Protein AF-A0A7S2W5Q0-F1 (afdb_monomer)

Structure (mmCIF, N/CA/C/O backbone):
data_AF-A0A7S2W5Q0-F1
#
_entry.id   AF-A0A7S2W5Q0-F1
#
loop_
_atom_site.group_PDB
_atom_site.id
_atom_site.type_symbol
_atom_site.label_atom_id
_atom_site.label_alt_id
_atom_site.label_comp_id
_atom_site.label_asym_id
_atom_site.label_entity_id
_atom_site.label_seq_id
_atom_site.pdbx_PDB_ins_code
_atom_site.Cartn_x
_atom_site.Cartn_y
_atom_site.Cartn_z
_atom_site.occupancy
_atom_site.B_iso_or_equiv
_atom_site.auth_seq_id
_atom_site.auth_comp_id
_atom_site.auth_asym_id
_atom_site.auth_atom_id
_atom_site.pdbx_PDB_model_num
ATOM 1 N N . VAL A 1 1 ? -13.020 15.111 -6.247 1.00 48.19 1 VAL A N 1
ATOM 2 C CA . VAL A 1 1 ? -14.031 14.734 -7.269 1.00 48.19 1 VAL A CA 1
ATOM 3 C C . VAL A 1 1 ? -13.730 15.381 -8.620 1.00 48.19 1 VAL A C 1
ATOM 5 O O . VAL A 1 1 ? -13.614 14.643 -9.586 1.00 48.19 1 VAL A O 1
ATOM 8 N N . ALA A 1 2 ? -13.448 16.690 -8.675 1.00 51.28 2 ALA A N 1
ATOM 9 C CA . ALA A 1 2 ? -13.157 17.426 -9.918 1.00 51.28 2 ALA A CA 1
ATOM 10 C C . ALA A 1 2 ? -12.039 16.840 -10.814 1.00 51.28 2 ALA A C 1
ATOM 12 O O . ALA A 1 2 ? -12.172 16.839 -12.031 1.00 51.28 2 ALA A O 1
ATOM 13 N N . LEU A 1 3 ? -10.966 16.283 -10.235 1.00 54.12 3 LEU A N 1
ATOM 14 C CA . LEU A 1 3 ? -9.876 15.654 -11.003 1.00 54.12 3 LEU A CA 1
ATOM 15 C C . LEU A 1 3 ? -10.285 14.352 -11.710 1.00 54.12 3 LEU A C 1
ATOM 17 O O . LEU A 1 3 ? -9.746 14.048 -12.766 1.00 54.12 3 LEU A O 1
ATOM 21 N N . LYS A 1 4 ? -11.230 13.586 -11.145 1.00 56.75 4 LYS A N 1
ATOM 22 C CA . LYS A 1 4 ? -11.663 12.288 -11.698 1.00 56.75 4 LYS A CA 1
ATOM 23 C C . LYS A 1 4 ? -12.741 12.435 -12.775 1.00 56.75 4 LYS A C 1
ATOM 25 O O . LYS A 1 4 ? -12.873 11.553 -13.610 1.00 56.75 4 LYS A O 1
ATOM 30 N N . SER A 1 5 ? -13.498 13.532 -12.745 1.00 65.06 5 SER A N 1
ATOM 31 C CA . SER A 1 5 ? -14.551 13.858 -13.716 1.00 65.06 5 SER A CA 1
ATOM 32 C C . SER A 1 5 ? -14.105 14.865 -14.783 1.00 65.06 5 SER A C 1
ATOM 34 O O . SER A 1 5 ? -14.901 15.248 -15.633 1.00 65.06 5 SER A O 1
ATOM 36 N N . GLY A 1 6 ? -12.864 15.351 -14.707 1.00 75.88 6 GLY A N 1
ATOM 37 C CA . GLY A 1 6 ? -12.316 16.316 -15.653 1.00 75.88 6 GLY A CA 1
ATOM 38 C C . GLY A 1 6 ? -11.784 15.657 -16.933 1.00 75.88 6 GLY A C 1
ATOM 39 O O . GLY A 1 6 ? -11.399 14.485 -16.914 1.00 75.88 6 GLY A O 1
ATOM 40 N N . PRO A 1 7 ? -11.670 16.416 -18.039 1.00 79.50 7 PRO A N 1
ATOM 41 C CA . PRO A 1 7 ? -11.158 15.905 -19.314 1.00 79.50 7 PRO A CA 1
ATOM 42 C C . PRO A 1 7 ? -9.740 15.329 -19.194 1.00 79.50 7 PRO A C 1
ATOM 44 O O . PRO A 1 7 ? -9.400 14.375 -19.891 1.00 79.50 7 PRO A O 1
ATOM 47 N N . CYS A 1 8 ? -8.934 15.834 -18.254 1.00 83.50 8 CYS A N 1
ATOM 48 C CA . CYS A 1 8 ? -7.594 15.320 -17.979 1.00 83.50 8 CYS A CA 1
ATOM 49 C C . CYS A 1 8 ? -7.578 13.830 -17.610 1.00 83.50 8 CYS A C 1
ATOM 51 O O . CYS A 1 8 ? -6.672 13.127 -18.044 1.00 83.50 8 CYS A O 1
ATOM 53 N N . ALA A 1 9 ? -8.569 13.327 -16.863 1.00 80.94 9 ALA A N 1
ATOM 54 C CA . ALA A 1 9 ? -8.624 11.908 -16.505 1.00 80.94 9 ALA A CA 1
ATOM 55 C C . ALA A 1 9 ? -8.842 11.024 -17.741 1.00 80.94 9 ALA A C 1
ATOM 57 O O . ALA A 1 9 ? -8.194 9.990 -17.894 1.00 80.94 9 ALA A O 1
ATOM 58 N N . HIS A 1 10 ? -9.704 11.463 -18.662 1.00 84.00 10 HIS A N 1
ATOM 59 C CA . HIS A 1 10 ? -9.958 10.758 -19.918 1.00 84.00 10 HIS A CA 1
ATOM 60 C C . HIS A 1 10 ? -8.742 10.787 -20.846 1.00 84.00 10 HIS A C 1
ATOM 62 O O . HIS A 1 10 ? -8.385 9.758 -21.418 1.00 84.00 10 HIS A O 1
ATOM 68 N N . ILE A 1 11 ? -8.071 11.937 -20.949 1.00 87.62 11 ILE A N 1
ATOM 69 C CA . ILE A 1 11 ? -6.839 12.081 -21.736 1.00 87.62 11 ILE A CA 1
ATOM 70 C C . ILE A 1 11 ? -5.730 11.204 -21.151 1.00 87.62 11 ILE A C 1
ATOM 72 O O . ILE A 1 11 ? -5.083 10.461 -21.885 1.00 87.62 11 ILE A O 1
ATOM 76 N N . GLN A 1 12 ? -5.535 11.232 -19.832 1.00 86.62 12 GLN A N 1
ATOM 77 C CA . GLN A 1 12 ? -4.558 10.380 -19.161 1.00 86.62 12 GLN A CA 1
ATOM 78 C C . GLN A 1 12 ? -4.846 8.900 -19.425 1.00 86.62 12 GLN A C 1
ATOM 80 O O . GLN A 1 12 ? -3.933 8.163 -19.788 1.00 86.62 12 GLN A O 1
ATOM 85 N N . MET A 1 13 ? -6.101 8.467 -19.286 1.00 86.06 13 MET A N 1
ATOM 86 C CA . MET A 1 13 ? -6.492 7.082 -19.543 1.00 86.06 13 MET A CA 1
ATOM 87 C C . MET A 1 13 ? -6.268 6.691 -21.012 1.00 86.06 13 MET A C 1
ATOM 89 O O . MET A 1 13 ? -5.776 5.599 -21.287 1.00 86.06 13 MET A O 1
ATOM 93 N N . PHE A 1 14 ? -6.557 7.585 -21.964 1.00 90.44 14 PHE A N 1
ATOM 94 C CA . PHE A 1 14 ? -6.244 7.370 -23.378 1.00 90.44 14 PHE A CA 1
ATOM 95 C C . PHE A 1 14 ? -4.736 7.183 -23.596 1.00 90.44 14 PHE A C 1
ATOM 97 O O . PHE A 1 14 ? -4.315 6.205 -24.213 1.00 90.44 14 PHE A O 1
ATOM 104 N N . LEU A 1 15 ? -3.905 8.067 -23.038 1.00 89.75 15 LEU A N 1
ATOM 105 C CA . LEU A 1 15 ? -2.450 7.951 -23.135 1.00 89.75 15 LEU A CA 1
ATOM 106 C C . LEU A 1 15 ? -1.945 6.647 -22.502 1.00 89.75 15 LEU A C 1
ATOM 108 O O . LEU A 1 15 ? -1.139 5.953 -23.117 1.00 89.75 15 LEU A O 1
ATOM 112 N N . GLN A 1 16 ? -2.450 6.279 -21.324 1.00 87.56 16 GLN A N 1
ATOM 113 C CA . GLN A 1 16 ? -2.078 5.051 -20.613 1.00 87.56 16 GLN A CA 1
ATOM 114 C C . GLN A 1 16 ? -2.484 3.771 -21.356 1.00 87.56 16 GLN A C 1
ATOM 116 O O . GLN 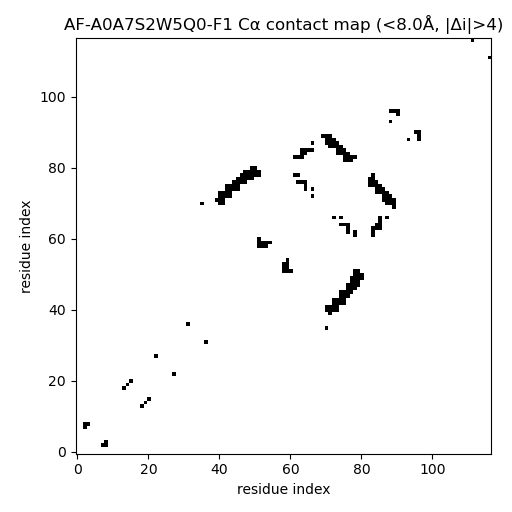A 1 16 ? -1.763 2.779 -21.298 1.00 87.56 16 GLN A O 1
ATOM 121 N N . ASN A 1 17 ? -3.602 3.785 -22.079 1.00 90.56 17 ASN A N 1
ATOM 122 C CA . ASN A 1 17 ? -4.088 2.596 -22.777 1.00 90.56 17 ASN A CA 1
ATOM 123 C C . ASN A 1 17 ? -3.530 2.465 -24.201 1.00 90.56 17 ASN A C 1
ATOM 125 O O . ASN A 1 17 ? -3.327 1.350 -24.677 1.00 90.56 17 ASN A O 1
ATOM 129 N N . TYR A 1 18 ? -3.278 3.580 -24.895 1.00 92.25 18 TYR A N 1
ATOM 130 C CA . TYR A 1 18 ? -2.924 3.557 -26.320 1.00 92.25 18 TYR A CA 1
ATOM 131 C C . TYR A 1 18 ? -1.481 3.961 -26.607 1.00 92.25 18 TYR A C 1
ATOM 133 O O . TYR A 1 18 ? -0.834 3.343 -27.453 1.00 92.25 18 TYR A O 1
ATOM 141 N N . VAL A 1 19 ? -0.953 4.972 -25.924 1.00 88.94 19 VAL A N 1
ATOM 142 C CA . VAL A 1 19 ? 0.409 5.459 -26.191 1.00 88.94 19 VAL A CA 1
ATOM 143 C C . VAL A 1 19 ? 1.412 4.673 -25.363 1.00 88.94 19 VAL A C 1
ATOM 145 O O . VAL A 1 19 ? 2.394 4.151 -25.884 1.00 88.94 19 VAL A O 1
ATOM 148 N N . ALA A 1 20 ? 1.120 4.526 -24.078 1.00 86.62 20 ALA A N 1
ATOM 149 C CA . ALA A 1 20 ? 2.013 3.939 -23.104 1.00 86.62 20 ALA A CA 1
ATOM 150 C C . ALA A 1 20 ? 2.509 2.515 -23.444 1.00 86.62 20 ALA A C 1
ATOM 152 O O . ALA A 1 20 ? 3.722 2.296 -23.381 1.00 86.62 20 ALA A O 1
ATOM 153 N N . PRO A 1 21 ? 1.657 1.567 -23.886 1.00 88.25 21 PRO A N 1
ATOM 154 C CA . PRO A 1 21 ? 2.107 0.213 -24.223 1.00 88.25 21 PRO A CA 1
ATOM 155 C C . PRO A 1 21 ? 3.001 0.148 -25.467 1.00 88.25 21 PRO A C 1
ATOM 157 O O . PRO A 1 21 ? 3.681 -0.849 -25.683 1.00 88.25 21 PRO A O 1
ATOM 160 N N . ARG A 1 22 ? 2.982 1.193 -26.305 1.00 91.94 22 ARG A N 1
ATOM 161 C CA . ARG A 1 22 ? 3.781 1.288 -27.535 1.00 91.94 22 ARG A CA 1
ATOM 162 C C . ARG A 1 22 ? 5.120 1.990 -27.312 1.00 91.94 22 ARG A C 1
ATOM 164 O O . ARG A 1 22 ? 5.952 2.006 -28.216 1.00 91.94 22 ARG A O 1
ATOM 171 N N . LEU A 1 23 ? 5.333 2.584 -26.137 1.00 89.88 23 LEU A N 1
ATOM 172 C CA . LEU A 1 23 ? 6.607 3.206 -25.802 1.00 89.88 23 LEU A CA 1
ATOM 173 C C . LEU A 1 23 ? 7.668 2.135 -25.501 1.00 89.88 23 LEU A C 1
ATOM 175 O O . LEU A 1 23 ? 7.365 1.136 -24.846 1.00 89.88 23 LEU A O 1
ATOM 179 N N . PRO A 1 24 ? 8.927 2.355 -25.916 1.00 92.31 24 PRO A N 1
ATOM 180 C CA . PRO A 1 24 ? 10.033 1.480 -25.551 1.00 92.31 24 PRO A CA 1
ATOM 181 C C . PRO A 1 24 ? 10.183 1.307 -24.033 1.00 92.31 24 PRO A C 1
ATOM 183 O O . PRO A 1 24 ? 10.027 2.256 -23.263 1.00 92.31 24 PRO A O 1
ATOM 186 N N . VAL A 1 25 ? 10.588 0.110 -23.602 1.00 88.31 25 VAL A N 1
ATOM 187 C CA . VAL A 1 25 ? 10.744 -0.255 -22.179 1.00 88.31 25 VAL A CA 1
ATOM 188 C C . VAL A 1 25 ? 11.699 0.680 -21.422 1.00 88.31 25 VAL A C 1
ATOM 190 O O . VAL A 1 25 ? 11.466 0.966 -20.248 1.00 88.31 25 VAL A O 1
ATOM 193 N N . PHE A 1 26 ? 12.732 1.221 -22.078 1.00 90.50 26 PHE A N 1
ATOM 194 C CA . PHE A 1 26 ? 13.682 2.127 -21.422 1.00 90.50 26 PHE A CA 1
ATOM 195 C C . PHE A 1 26 ? 13.028 3.429 -20.933 1.00 90.50 26 PHE A C 1
ATOM 197 O O . PHE A 1 26 ? 13.465 3.980 -19.923 1.00 90.50 26 PHE A O 1
ATOM 204 N N . PHE A 1 27 ? 11.976 3.916 -21.608 1.00 88.44 27 PHE A N 1
ATOM 205 C CA . PHE A 1 27 ? 11.229 5.088 -21.143 1.00 88.44 27 PHE A CA 1
ATOM 206 C C . PHE A 1 27 ? 10.535 4.779 -19.818 1.00 88.44 27 PHE A C 1
ATOM 208 O O . PHE A 1 27 ? 10.669 5.548 -18.871 1.00 88.44 27 PHE A O 1
ATOM 215 N N . TRP A 1 28 ? 9.880 3.618 -19.718 1.00 83.31 28 TRP A N 1
ATOM 216 C CA . TRP A 1 28 ? 9.242 3.160 -18.483 1.00 83.31 28 TRP A CA 1
ATOM 217 C C . TRP A 1 28 ? 10.237 2.987 -17.347 1.00 83.31 28 TRP A C 1
ATOM 219 O O . TRP A 1 28 ? 10.022 3.508 -16.257 1.00 83.31 28 TRP A O 1
ATOM 229 N N . GLN A 1 29 ? 11.348 2.302 -17.610 1.00 85.69 29 GLN A N 1
ATOM 230 C CA . GLN A 1 29 ? 12.393 2.084 -16.614 1.00 85.69 29 GLN A CA 1
ATOM 231 C C . GLN A 1 29 ? 12.979 3.406 -16.116 1.00 85.69 29 GLN A C 1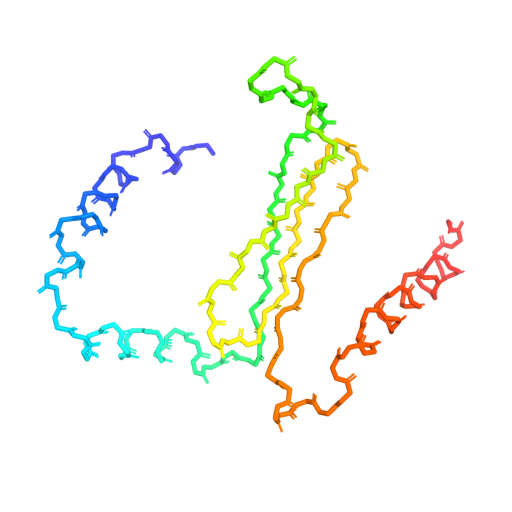
ATOM 233 O O . GLN A 1 29 ? 13.148 3.579 -14.910 1.00 85.69 29 GLN A O 1
ATOM 238 N N . LYS A 1 30 ? 13.242 4.355 -17.024 1.00 88.88 30 LYS A N 1
ATOM 239 C CA . LYS A 1 30 ? 13.726 5.688 -16.664 1.00 88.88 30 LYS A CA 1
ATOM 240 C C . LYS A 1 30 ? 12.701 6.443 -15.825 1.00 88.88 30 LYS A C 1
ATOM 242 O O . LYS A 1 30 ? 13.053 6.912 -14.755 1.00 88.88 30 LYS A O 1
ATOM 247 N N . SER A 1 31 ? 11.439 6.507 -16.248 1.00 84.56 31 SER A N 1
ATOM 248 C CA . SER A 1 31 ? 10.395 7.211 -15.496 1.00 84.56 31 SER A CA 1
ATOM 249 C C . SER A 1 31 ? 10.160 6.608 -14.111 1.00 84.56 31 SER A C 1
ATOM 251 O O . SER A 1 31 ? 10.090 7.346 -13.133 1.00 84.56 31 SER A O 1
ATOM 253 N N . VAL A 1 32 ? 10.086 5.278 -13.997 1.00 82.25 32 VAL A N 1
ATOM 254 C CA . VAL A 1 32 ? 9.955 4.590 -12.702 1.00 82.25 32 VAL A CA 1
ATOM 255 C C . VAL A 1 32 ? 11.169 4.889 -11.823 1.00 82.25 32 VAL A C 1
ATOM 257 O O . VAL A 1 32 ? 11.004 5.248 -10.659 1.00 82.25 32 VAL A O 1
ATOM 260 N N . ARG A 1 33 ? 12.387 4.816 -12.370 1.00 83.75 33 ARG A N 1
ATOM 261 C CA . ARG A 1 33 ? 13.602 5.167 -11.629 1.00 83.75 33 ARG A CA 1
ATOM 262 C C . ARG A 1 33 ? 13.588 6.627 -11.187 1.00 83.75 33 ARG A C 1
ATOM 264 O O . ARG A 1 33 ? 13.838 6.889 -10.023 1.00 83.75 33 ARG A O 1
ATOM 271 N N . ASP A 1 34 ? 13.271 7.569 -12.063 1.00 87.00 34 ASP A N 1
ATOM 272 C CA . ASP A 1 34 ? 13.296 8.998 -11.741 1.00 87.00 34 ASP A CA 1
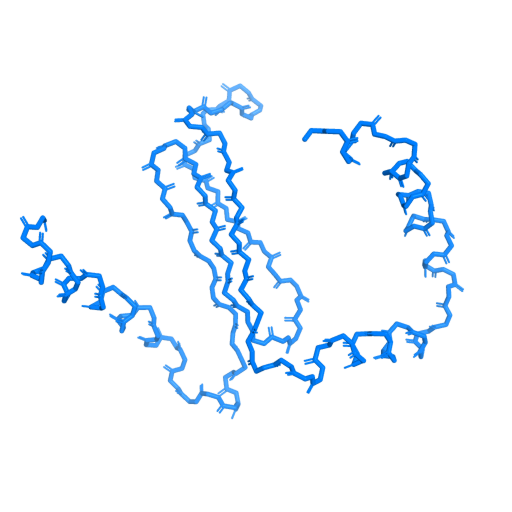ATOM 273 C C . ASP A 1 34 ? 12.274 9.351 -10.648 1.00 87.00 34 ASP A C 1
ATOM 275 O O . ASP A 1 34 ? 12.573 10.141 -9.752 1.00 87.00 34 ASP A O 1
ATOM 279 N N . VAL A 1 35 ? 11.094 8.720 -10.675 1.00 82.31 35 VAL A N 1
ATOM 280 C CA . VAL A 1 35 ? 10.049 8.912 -9.658 1.00 82.31 35 VAL A CA 1
ATOM 281 C C . VAL A 1 35 ? 10.435 8.261 -8.329 1.00 82.31 35 VAL A C 1
ATOM 283 O O . VAL A 1 35 ? 10.310 8.886 -7.276 1.00 82.31 35 VAL A O 1
ATOM 286 N N . PHE A 1 36 ? 10.911 7.016 -8.343 1.00 84.00 36 PHE A N 1
ATOM 287 C CA . PHE A 1 36 ? 11.050 6.225 -7.118 1.00 84.00 36 PHE A CA 1
ATOM 288 C C . PHE A 1 36 ? 12.470 6.144 -6.553 1.00 84.00 36 PHE A C 1
ATOM 290 O O . PHE A 1 36 ? 12.613 5.846 -5.375 1.00 84.00 36 PHE A O 1
ATOM 297 N N . ALA A 1 37 ? 13.523 6.475 -7.307 1.00 84.06 37 ALA A N 1
ATOM 298 C CA . ALA A 1 37 ? 14.910 6.355 -6.832 1.00 84.06 37 ALA A CA 1
ATOM 299 C C . ALA A 1 37 ? 15.237 7.257 -5.633 1.00 84.06 37 ALA A C 1
ATOM 301 O O . ALA A 1 37 ? 16.229 7.029 -4.949 1.00 84.06 37 ALA A O 1
ATOM 302 N N . ARG A 1 38 ? 14.424 8.289 -5.383 1.00 86.62 38 ARG A N 1
ATOM 303 C CA . ARG A 1 38 ? 14.572 9.195 -4.234 1.00 86.62 38 ARG A CA 1
ATOM 304 C C . ARG A 1 38 ? 13.708 8.799 -3.033 1.00 86.62 38 ARG A C 1
ATOM 306 O O . ARG A 1 38 ? 13.717 9.509 -2.033 1.00 86.62 38 ARG A O 1
ATOM 313 N N . HIS A 1 39 ? 12.962 7.700 -3.128 1.00 84.69 39 HIS A N 1
ATOM 314 C CA . HIS A 1 39 ? 12.025 7.254 -2.104 1.00 84.69 39 HIS A CA 1
ATOM 315 C C . HIS A 1 39 ? 12.461 5.901 -1.543 1.00 84.69 39 HIS A C 1
ATOM 317 O O . HIS A 1 39 ? 12.580 4.924 -2.276 1.00 84.69 39 HIS A O 1
ATOM 323 N N . SER A 1 40 ? 12.643 5.828 -0.225 1.00 84.00 40 SER A N 1
ATOM 324 C CA . SER A 1 40 ? 12.941 4.563 0.463 1.00 84.00 40 SER A CA 1
ATOM 325 C C . SER A 1 40 ? 11.699 3.684 0.641 1.00 84.00 40 SER A C 1
ATOM 327 O O . SER A 1 40 ? 11.811 2.473 0.818 1.00 84.00 40 SER A O 1
ATOM 329 N N . 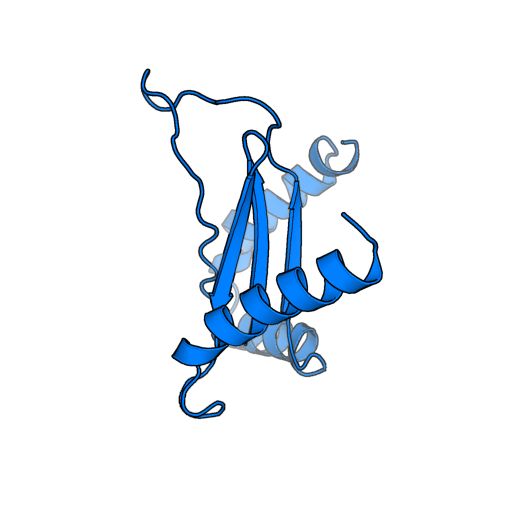LEU A 1 41 ? 10.512 4.297 0.631 1.00 84.69 41 LEU A N 1
ATOM 330 C CA . LEU A 1 41 ? 9.230 3.632 0.831 1.00 84.69 41 LEU A CA 1
ATOM 331 C C . LEU A 1 41 ? 8.120 4.428 0.146 1.00 84.69 41 LEU A C 1
ATOM 333 O O . LEU A 1 41 ? 8.057 5.653 0.268 1.00 84.69 41 LEU A O 1
ATOM 337 N N . VAL A 1 42 ? 7.213 3.723 -0.524 1.00 86.75 42 VAL A N 1
ATOM 338 C CA . VAL A 1 42 ? 5.989 4.312 -1.075 1.00 86.75 42 VAL A CA 1
ATOM 339 C C . VAL A 1 42 ? 4.828 4.001 -0.141 1.00 86.75 42 VAL A C 1
ATOM 341 O O . VAL A 1 42 ? 4.491 2.837 0.060 1.00 86.75 42 VAL A O 1
ATOM 344 N N . MET A 1 43 ? 4.199 5.036 0.414 1.00 88.25 43 MET A N 1
ATOM 345 C CA . MET A 1 43 ? 2.987 4.890 1.219 1.00 88.25 43 MET A CA 1
ATOM 346 C C . MET A 1 43 ? 1.770 5.380 0.440 1.00 88.25 43 MET A C 1
ATOM 348 O O . MET A 1 43 ? 1.767 6.500 -0.067 1.00 88.25 43 MET A O 1
ATOM 352 N N . THR A 1 44 ? 0.725 4.561 0.370 1.00 88.31 44 THR A N 1
ATOM 353 C CA . THR A 1 44 ? -0.565 4.961 -0.204 1.00 88.31 44 THR A CA 1
ATOM 354 C C . THR A 1 44 ? -1.679 4.782 0.814 1.00 88.31 44 THR A C 1
ATOM 356 O O . THR A 1 44 ? -1.725 3.780 1.524 1.00 88.31 44 THR A O 1
ATOM 359 N N . ASN A 1 45 ? -2.569 5.769 0.889 1.00 90.88 45 ASN A N 1
ATOM 360 C CA . ASN A 1 45 ? -3.745 5.755 1.746 1.00 90.88 45 ASN A CA 1
ATOM 361 C C . ASN A 1 45 ? -4.975 6.025 0.883 1.00 90.88 45 ASN A C 1
ATOM 363 O O . ASN A 1 45 ? -5.169 7.134 0.377 1.00 90.88 45 ASN A O 1
ATOM 367 N N . VAL A 1 46 ? -5.778 4.988 0.686 1.00 88.31 46 VAL A N 1
ATOM 368 C CA . VAL A 1 46 ? -6.961 5.024 -0.159 1.00 88.31 46 VAL A CA 1
ATOM 369 C C . VAL A 1 46 ? -8.190 4.937 0.728 1.00 88.31 46 VAL A C 1
ATOM 371 O O . VAL A 1 46 ? -8.399 3.966 1.450 1.00 88.31 46 VAL A O 1
ATOM 374 N N . ILE A 1 47 ? -9.035 5.957 0.644 1.00 91.25 47 ILE A N 1
ATOM 375 C CA . ILE A 1 47 ? -10.315 5.965 1.343 1.00 91.25 47 ILE A CA 1
ATOM 376 C C . ILE A 1 47 ? -11.324 5.221 0.473 1.00 91.25 47 ILE A C 1
ATOM 378 O O . ILE A 1 47 ? -11.623 5.656 -0.645 1.00 91.25 47 ILE A O 1
ATOM 382 N N . GLY A 1 48 ? -11.817 4.090 0.968 1.00 90.88 48 GLY A N 1
ATOM 383 C CA . GLY A 1 48 ? -12.902 3.349 0.340 1.00 90.88 48 GLY A CA 1
ATOM 384 C C . GLY A 1 48 ? -14.265 3.663 0.965 1.00 90.88 48 GLY A C 1
ATOM 385 O O . GLY A 1 48 ? -14.376 4.527 1.837 1.00 90.88 48 GLY A O 1
ATOM 386 N N . PRO A 1 49 ? -15.325 2.981 0.498 1.00 91.81 49 PRO A N 1
ATOM 387 C CA . PRO A 1 49 ? -16.670 3.128 1.043 1.00 91.81 49 PRO A CA 1
ATOM 388 C C . PRO A 1 49 ? -16.738 2.790 2.538 1.00 91.81 49 PRO A C 1
ATOM 390 O O . PRO A 1 49 ? -16.187 1.786 2.990 1.00 91.81 49 PRO A O 1
ATOM 393 N N . ASP A 1 50 ? -17.475 3.600 3.289 1.00 93.12 50 ASP A N 1
ATOM 394 C CA . ASP A 1 50 ? -17.759 3.418 4.718 1.00 93.12 50 ASP A CA 1
ATOM 395 C C . ASP A 1 50 ? -18.806 2.328 4.999 1.00 93.12 50 ASP A C 1
ATOM 397 O O . ASP A 1 50 ? -18.930 1.868 6.130 1.00 93.12 50 ASP A O 1
ATOM 401 N N . ARG A 1 51 ? -19.509 1.876 3.959 1.00 92.94 51 ARG A N 1
ATOM 402 C CA . ARG A 1 51 ? -20.558 0.853 4.003 1.00 92.94 51 ARG A CA 1
ATOM 403 C C . ARG A 1 51 ? -20.205 -0.389 3.195 1.00 92.94 51 ARG A C 1
ATOM 405 O O . ARG A 1 51 ? -19.506 -0.315 2.179 1.00 92.94 51 ARG A O 1
ATOM 412 N N . ALA A 1 52 ? -20.785 -1.516 3.596 1.00 94.06 52 ALA A N 1
ATOM 413 C CA . ALA A 1 52 ? -20.694 -2.761 2.851 1.00 94.06 52 ALA A CA 1
ATOM 414 C C . ALA A 1 52 ? -21.217 -2.598 1.413 1.00 94.06 52 ALA A C 1
ATOM 416 O O . ALA A 1 52 ? -22.317 -2.098 1.164 1.00 94.06 52 ALA A O 1
ATOM 417 N N . CYS A 1 53 ? -20.405 -3.031 0.456 1.00 94.44 53 CYS A N 1
ATOM 418 C CA . CYS A 1 53 ? -20.734 -3.076 -0.959 1.00 94.44 53 CYS A CA 1
ATOM 419 C C . CYS A 1 53 ? -21.057 -4.512 -1.380 1.00 94.44 53 CYS A C 1
ATOM 421 O O . CYS A 1 53 ? -20.625 -5.481 -0.751 1.00 94.44 53 CYS A O 1
ATOM 423 N N . LYS A 1 54 ? -21.803 -4.652 -2.479 1.00 95.62 54 LYS A N 1
ATOM 424 C CA . LYS A 1 54 ? -22.088 -5.952 -3.091 1.00 95.62 54 LYS A CA 1
ATOM 425 C C . LYS A 1 54 ? -21.315 -6.112 -4.393 1.00 95.62 54 LYS A C 1
ATOM 427 O O . LYS A 1 54 ? -21.278 -5.192 -5.205 1.00 95.62 54 LYS A O 1
ATOM 432 N N . PHE A 1 55 ? -20.764 -7.298 -4.612 1.00 92.50 55 PHE A N 1
ATOM 433 C CA . PHE A 1 55 ? -20.182 -7.726 -5.878 1.00 92.50 55 PHE A CA 1
ATOM 434 C C . PHE A 1 55 ? -20.864 -9.023 -6.314 1.00 92.50 55 PHE A C 1
ATOM 436 O O . PHE A 1 55 ? -20.953 -9.971 -5.535 1.00 92.50 55 PHE A O 1
ATOM 443 N N . ALA A 1 56 ? -21.405 -9.048 -7.536 1.00 94.62 56 ALA A N 1
ATOM 444 C CA . ALA A 1 56 ? -22.195 -10.174 -8.050 1.00 94.62 56 ALA A CA 1
ATOM 445 C C . ALA A 1 56 ? -23.308 -10.636 -7.075 1.00 94.62 56 ALA A C 1
ATOM 447 O O . ALA A 1 56 ? -23.500 -11.826 -6.835 1.00 94.62 56 ALA A O 1
ATOM 448 N N . GLY A 1 57 ? -24.005 -9.679 -6.449 1.00 95.25 57 GLY A N 1
ATOM 449 C CA . GLY A 1 57 ? -25.083 -9.938 -5.484 1.00 95.25 57 GLY A CA 1
ATOM 450 C C . GLY A 1 57 ? -24.629 -10.378 -4.085 1.00 95.25 57 GLY A C 1
ATOM 451 O O . GLY A 1 57 ? -25.454 -10.400 -3.173 1.00 95.25 57 GLY A O 1
ATOM 452 N N . LYS A 1 58 ? -23.339 -10.667 -3.884 1.00 95.69 58 LYS A N 1
ATOM 453 C CA . LYS A 1 58 ? -22.768 -11.079 -2.595 1.00 95.69 58 LYS A CA 1
ATOM 454 C C . LYS A 1 58 ? -22.117 -9.907 -1.879 1.00 95.69 58 LYS A C 1
ATOM 456 O O . LYS A 1 58 ? -21.545 -9.029 -2.518 1.00 95.69 58 LYS A O 1
ATOM 461 N N . GLU A 1 59 ? -22.199 -9.898 -0.556 1.00 95.88 59 GLU A N 1
ATOM 462 C CA . GLU A 1 59 ? -21.522 -8.894 0.260 1.00 95.88 59 GLU A CA 1
ATOM 463 C C . GLU A 1 59 ? -20.002 -9.076 0.195 1.00 95.88 59 GLU A C 1
ATOM 465 O O . GLU A 1 59 ? -19.480 -10.185 0.330 1.00 95.88 59 GLU A O 1
ATOM 470 N N . VAL A 1 60 ? -19.288 -7.976 -0.032 1.00 94.38 60 VAL A N 1
ATOM 471 C CA . VAL A 1 60 ? -17.827 -7.958 -0.004 1.00 94.38 60 VAL A CA 1
ATOM 472 C C . VAL A 1 60 ? -17.374 -7.909 1.454 1.00 94.38 60 VAL A C 1
ATOM 474 O O . VAL A 1 60 ? -17.601 -6.917 2.146 1.00 94.38 60 VAL A O 1
ATOM 477 N N . VAL A 1 61 ? -16.713 -8.975 1.907 1.00 92.25 61 VAL A N 1
ATOM 478 C CA . VAL A 1 61 ? -16.243 -9.148 3.299 1.00 92.25 61 VAL A CA 1
ATOM 479 C C . VAL A 1 61 ? -14.931 -8.422 3.603 1.00 92.25 61 VAL A C 1
ATOM 481 O O . VAL A 1 61 ? -14.572 -8.206 4.762 1.00 92.25 61 VAL A O 1
ATOM 484 N N . GLY A 1 62 ? -14.195 -8.050 2.561 1.00 90.50 62 GLY A N 1
ATOM 485 C CA . GLY A 1 62 ? -12.916 -7.380 2.684 1.00 90.50 62 GLY A CA 1
ATOM 486 C C . GLY A 1 62 ? -12.328 -7.022 1.337 1.00 90.50 62 GLY A C 1
ATOM 487 O O . GLY A 1 62 ? -12.815 -7.438 0.285 1.00 90.50 62 GLY A O 1
ATOM 488 N N . VAL A 1 63 ? -11.280 -6.217 1.394 1.00 91.00 63 VAL A N 1
ATOM 489 C CA . VAL A 1 63 ? -10.613 -5.657 0.227 1.00 91.00 63 VAL A CA 1
ATOM 490 C C . VAL A 1 63 ? -9.110 -5.767 0.426 1.00 91.00 63 VAL A C 1
ATOM 492 O O . VAL A 1 63 ? -8.614 -5.615 1.537 1.00 91.00 63 VAL A O 1
ATOM 495 N N . GLN A 1 64 ? -8.387 -6.025 -0.657 1.00 89.19 64 GLN A N 1
ATOM 496 C CA . GLN A 1 64 ? -6.931 -6.088 -0.649 1.00 89.19 64 GLN A CA 1
ATOM 497 C C . GLN A 1 64 ? -6.411 -5.233 -1.799 1.00 89.19 64 GLN A C 1
ATOM 499 O O . GLN A 1 64 ? -6.856 -5.379 -2.938 1.00 89.19 64 GLN A O 1
ATOM 504 N N . ILE A 1 65 ? -5.455 -4.349 -1.513 1.00 85.62 65 ILE A N 1
ATOM 505 C CA . ILE A 1 65 ? -4.698 -3.665 -2.563 1.00 85.62 65 ILE A CA 1
ATOM 506 C C . ILE A 1 65 ? -3.566 -4.588 -2.992 1.00 85.62 65 ILE A C 1
ATOM 508 O O . ILE A 1 65 ? -2.804 -5.051 -2.149 1.00 85.62 65 ILE A O 1
ATOM 512 N N . LEU A 1 66 ? -3.417 -4.821 -4.293 1.00 79.69 66 LEU A N 1
ATOM 513 C CA . LEU A 1 66 ? -2.259 -5.513 -4.852 1.00 79.69 66 LEU A CA 1
ATOM 514 C C . LEU A 1 66 ? -1.302 -4.482 -5.455 1.00 79.69 66 LEU A C 1
ATOM 516 O O . LEU A 1 66 ? -1.615 -3.846 -6.459 1.00 79.69 66 LEU A O 1
ATOM 520 N N . GLY A 1 67 ? -0.142 -4.304 -4.820 1.00 70.38 67 GLY A N 1
ATOM 521 C CA . GLY A 1 67 ? 0.965 -3.526 -5.367 1.00 70.38 67 GLY A CA 1
ATOM 522 C C . GLY A 1 67 ? 1.865 -4.432 -6.201 1.00 70.38 67 GLY A C 1
ATOM 523 O O . GLY A 1 67 ? 2.559 -5.272 -5.644 1.00 70.38 67 GLY A O 1
ATOM 524 N N . LEU A 1 68 ? 1.857 -4.275 -7.526 1.00 68.62 68 LEU A N 1
ATOM 525 C CA . LEU A 1 68 ? 2.683 -5.079 -8.444 1.00 68.62 68 LEU A CA 1
ATOM 526 C C . LEU A 1 68 ? 4.080 -4.473 -8.692 1.00 68.62 68 LEU A C 1
ATOM 528 O O . LEU A 1 68 ? 4.725 -4.788 -9.689 1.00 68.62 68 LEU A O 1
ATOM 532 N N . SER A 1 69 ? 4.550 -3.571 -7.825 1.00 67.44 69 SER A N 1
ATOM 533 C CA . SER A 1 69 ? 5.852 -2.918 -7.986 1.00 67.44 69 SER A CA 1
ATOM 534 C C . SER A 1 69 ? 6.964 -3.661 -7.255 1.00 67.44 69 SER A C 1
ATOM 536 O O . SER A 1 69 ? 6.785 -4.077 -6.116 1.00 67.44 69 SER A O 1
ATOM 538 N N . SER A 1 70 ? 8.158 -3.682 -7.846 1.00 67.25 70 SER A N 1
ATOM 539 C CA . SER A 1 70 ? 9.399 -4.171 -7.222 1.00 67.25 70 SER A CA 1
ATOM 540 C C . SER A 1 70 ? 9.961 -3.252 -6.124 1.00 67.25 70 SER A C 1
ATOM 542 O O . SER A 1 70 ? 11.077 -3.458 -5.665 1.00 67.25 70 SER A O 1
AT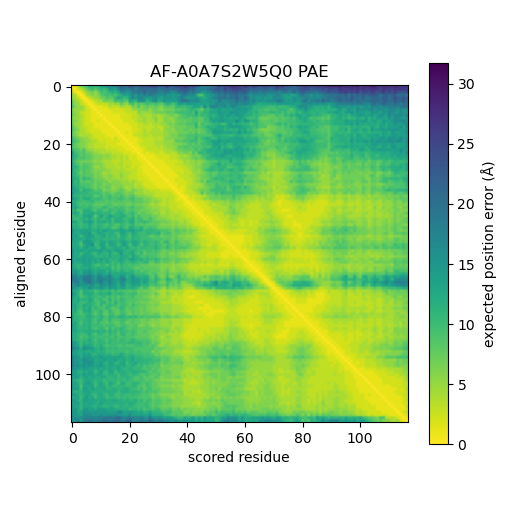OM 544 N N . ILE A 1 71 ? 9.227 -2.205 -5.740 1.00 79.06 71 ILE A N 1
ATOM 545 C CA . ILE A 1 71 ? 9.641 -1.213 -4.746 1.00 79.06 71 ILE A CA 1
ATOM 546 C C . ILE A 1 71 ? 8.906 -1.498 -3.440 1.00 79.06 71 ILE A C 1
ATOM 548 O O . ILE A 1 71 ? 7.699 -1.761 -3.451 1.00 79.06 71 ILE A O 1
ATOM 552 N N . SER A 1 72 ? 9.626 -1.389 -2.323 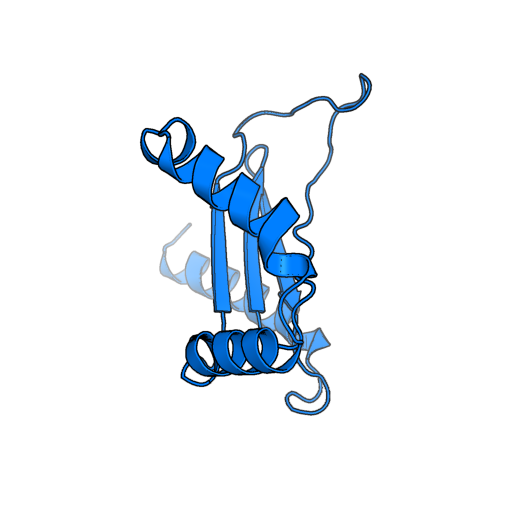1.00 86.94 72 SER A N 1
ATOM 553 C CA . SER A 1 72 ? 9.042 -1.472 -0.988 1.00 86.94 72 SER A CA 1
ATOM 554 C C . SER A 1 72 ? 7.883 -0.484 -0.851 1.00 86.94 72 SER A C 1
ATOM 556 O O . SER A 1 72 ? 8.038 0.723 -1.069 1.00 86.94 72 SER A O 1
ATOM 558 N N . SER A 1 73 ? 6.703 -0.987 -0.501 1.00 88.19 73 SER A N 1
ATOM 559 C CA . SER A 1 73 ? 5.484 -0.188 -0.435 1.00 88.19 73 SER A CA 1
ATOM 560 C C . SER A 1 73 ? 4.569 -0.628 0.699 1.00 88.19 73 SER A C 1
ATOM 562 O O . SER A 1 73 ? 4.495 -1.804 1.040 1.00 88.19 73 SER A O 1
ATOM 564 N N . ALA A 1 74 ? 3.863 0.336 1.281 1.00 89.38 74 ALA A N 1
ATOM 565 C CA . ALA A 1 74 ? 2.814 0.114 2.263 1.00 89.38 74 ALA A CA 1
ATOM 566 C C . ALA A 1 74 ? 1.523 0.764 1.757 1.00 89.38 74 ALA A C 1
ATOM 568 O O . ALA A 1 74 ? 1.451 1.978 1.556 1.00 89.38 74 ALA A O 1
ATOM 569 N N . ALA A 1 75 ? 0.506 -0.053 1.522 1.00 90.81 75 ALA A N 1
ATOM 570 C CA . ALA A 1 75 ? -0.776 0.366 0.989 1.00 90.81 75 ALA A CA 1
ATOM 571 C C . ALA A 1 75 ? -1.882 0.156 2.013 1.00 90.81 75 ALA A C 1
ATOM 573 O O . ALA A 1 75 ? -2.103 -0.965 2.461 1.00 90.81 75 ALA A O 1
ATOM 574 N N . PHE A 1 76 ? -2.597 1.228 2.333 1.00 91.19 76 PHE A N 1
ATOM 575 C CA . PHE A 1 76 ? -3.713 1.239 3.267 1.00 91.19 76 PHE A CA 1
ATOM 576 C C . PHE A 1 76 ? -5.010 1.537 2.522 1.00 91.19 76 PHE A C 1
ATOM 578 O O . PHE A 1 76 ? -5.062 2.435 1.680 1.00 91.19 76 PHE A O 1
ATOM 585 N N . LEU A 1 77 ? -6.053 0.775 2.837 1.00 93.94 77 LEU A N 1
ATOM 586 C CA . LEU A 1 77 ? -7.392 0.921 2.284 1.00 93.94 77 LEU A CA 1
ATOM 587 C C . LEU A 1 77 ? -8.415 0.865 3.408 1.00 93.94 77 LEU A C 1
ATOM 589 O O . LEU A 1 77 ? -8.487 -0.137 4.117 1.00 93.94 77 LEU A O 1
ATOM 593 N N . SER A 1 78 ? -9.234 1.900 3.556 1.00 94.31 78 SER A N 1
ATOM 594 C CA . SER A 1 78 ? -10.409 1.808 4.422 1.00 94.31 78 SER A CA 1
ATOM 595 C C . SER A 1 78 ? -11.590 1.196 3.669 1.00 94.31 78 SER A C 1
ATOM 597 O O . SER A 1 78 ? -11.832 1.518 2.508 1.00 94.31 78 SER A O 1
ATOM 599 N N . TYR A 1 79 ? -12.334 0.304 4.316 1.00 95.62 79 TYR A N 1
ATOM 600 C CA . TYR A 1 79 ? -13.576 -0.254 3.788 1.00 95.62 79 TYR A CA 1
ATOM 601 C C . TYR A 1 79 ? -14.465 -0.756 4.925 1.00 95.62 79 TYR A C 1
ATOM 603 O O . TYR A 1 79 ? -14.000 -1.496 5.791 1.00 95.62 79 TYR A O 1
ATOM 611 N N . ASN A 1 80 ? -15.744 -0.373 4.904 1.00 94.31 80 ASN A N 1
ATOM 612 C CA . ASN A 1 80 ? -16.765 -0.834 5.851 1.00 94.31 80 ASN A CA 1
ATOM 613 C C . ASN A 1 80 ? -16.318 -0.726 7.327 1.00 94.31 80 ASN A C 1
ATOM 615 O O . ASN A 1 80 ? -16.339 -1.703 8.078 1.00 94.31 80 ASN A O 1
ATOM 619 N N . GLY A 1 81 ? -15.804 0.449 7.707 1.00 91.00 81 GLY A N 1
ATOM 620 C CA . GLY A 1 81 ? -15.311 0.734 9.061 1.00 91.00 81 GLY A CA 1
ATOM 621 C C . GLY A 1 81 ? -13.995 0.046 9.452 1.00 91.00 81 GLY A C 1
ATOM 622 O O . GLY A 1 81 ? -13.551 0.194 10.587 1.00 91.00 81 GLY A O 1
ATOM 623 N N . LYS A 1 82 ? -13.353 -0.695 8.543 1.00 92.00 82 LYS A N 1
ATOM 624 C CA . LYS A 1 82 ? -12.086 -1.400 8.787 1.00 92.00 82 LYS A CA 1
ATOM 625 C C . LYS A 1 82 ? -10.968 -0.830 7.927 1.00 92.00 82 LYS A C 1
ATOM 627 O O . LYS A 1 82 ? -11.215 -0.295 6.847 1.00 92.00 82 LYS A O 1
ATOM 632 N N . VAL A 1 83 ? -9.731 -0.975 8.395 1.00 90.75 83 VAL A N 1
ATOM 633 C CA . VAL A 1 83 ? -8.525 -0.645 7.628 1.00 90.75 83 VAL A CA 1
ATOM 634 C C . VAL A 1 83 ? -7.842 -1.939 7.211 1.00 90.75 83 VAL A C 1
ATOM 636 O O . VAL A 1 83 ? -7.549 -2.797 8.040 1.00 90.75 83 VAL A O 1
ATOM 639 N N . TYR A 1 84 ? -7.587 -2.061 5.917 1.00 91.44 84 TYR A N 1
ATOM 640 C CA . TYR A 1 84 ? -6.857 -3.151 5.292 1.00 91.44 84 TYR A CA 1
ATOM 641 C C . TYR A 1 84 ? -5.489 -2.628 4.870 1.00 91.44 84 TYR A C 1
ATOM 643 O O . TYR A 1 84 ? -5.380 -1.520 4.344 1.00 91.44 84 TYR A O 1
ATOM 651 N N . ALA A 1 85 ? -4.446 -3.419 5.104 1.00 88.62 85 ALA A N 1
ATOM 652 C CA . ALA A 1 85 ? -3.080 -3.050 4.773 1.00 88.62 85 ALA A CA 1
ATOM 653 C C . ALA A 1 85 ? -2.421 -4.135 3.918 1.00 88.62 85 ALA A C 1
ATOM 655 O O . ALA A 1 85 ? -2.589 -5.329 4.170 1.00 88.62 85 ALA A O 1
ATOM 656 N N . ASN A 1 86 ? -1.635 -3.715 2.932 1.00 89.25 86 ASN A N 1
ATOM 657 C CA . ASN A 1 86 ? -0.698 -4.573 2.224 1.00 89.25 86 ASN A CA 1
ATOM 658 C C . ASN A 1 86 ? 0.690 -3.940 2.260 1.00 89.25 86 ASN A C 1
ATOM 660 O O . ASN A 1 86 ? 0.850 -2.793 1.846 1.00 89.25 86 ASN A O 1
ATOM 664 N N . ILE A 1 87 ? 1.682 -4.679 2.748 1.00 88.00 87 ILE A N 1
ATOM 665 C CA . ILE A 1 87 ? 3.066 -4.219 2.819 1.00 88.00 87 ILE A CA 1
ATOM 666 C C . ILE A 1 87 ? 3.906 -5.161 1.961 1.00 88.00 87 ILE A C 1
ATOM 668 O O . ILE A 1 87 ? 4.032 -6.345 2.267 1.00 88.00 87 ILE A O 1
ATOM 672 N N . VAL A 1 88 ? 4.466 -4.625 0.883 1.00 87.44 88 VAL A N 1
ATOM 673 C CA .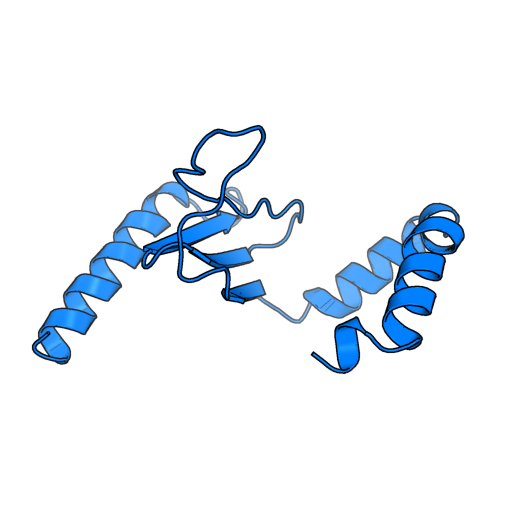 VAL A 1 88 ? 5.356 -5.335 -0.037 1.00 87.44 88 VAL A CA 1
ATOM 674 C C . VAL A 1 88 ? 6.778 -4.891 0.264 1.00 87.44 88 VAL A C 1
ATOM 676 O O . VAL A 1 88 ? 7.050 -3.693 0.290 1.00 87.44 88 VAL A O 1
ATOM 679 N N . LEU A 1 89 ? 7.680 -5.840 0.503 1.00 87.06 89 LEU A N 1
ATOM 680 C CA . LEU A 1 89 ? 9.079 -5.588 0.852 1.00 87.06 89 LEU A CA 1
ATOM 681 C C . LEU A 1 89 ? 9.988 -6.524 0.060 1.00 87.06 89 LEU A C 1
ATOM 683 O O . LEU A 1 89 ? 9.610 -7.660 -0.222 1.00 87.06 89 LEU A O 1
ATOM 687 N N . ASP A 1 90 ? 11.197 -6.061 -0.245 1.00 84.50 90 ASP A N 1
ATOM 688 C CA . ASP A 1 90 ? 12.255 -6.919 -0.778 1.00 84.50 90 ASP A CA 1
ATOM 689 C C . ASP A 1 90 ? 12.887 -7.738 0.357 1.00 84.50 90 ASP A C 1
ATOM 691 O O . ASP A 1 90 ? 13.568 -7.195 1.230 1.00 84.50 90 ASP A O 1
ATOM 695 N N . SER A 1 91 ? 12.670 -9.054 0.341 1.00 85.62 91 SER A N 1
ATOM 696 C CA . SER A 1 91 ? 13.200 -9.981 1.346 1.00 85.62 91 SER A CA 1
ATOM 697 C C . SER A 1 91 ? 14.723 -10.118 1.313 1.00 85.62 91 SER A C 1
ATOM 699 O O . SER A 1 91 ? 15.309 -10.527 2.313 1.00 85.62 91 SER A O 1
ATOM 701 N N . ASN A 1 92 ? 15.375 -9.787 0.191 1.00 87.31 92 ASN A N 1
ATOM 702 C CA . ASN A 1 92 ? 16.837 -9.804 0.096 1.00 87.31 92 ASN A CA 1
ATOM 703 C C . ASN A 1 92 ? 17.451 -8.583 0.787 1.00 87.31 92 ASN A C 1
ATOM 705 O O . ASN A 1 92 ? 18.524 -8.675 1.377 1.00 87.31 92 ASN A O 1
ATOM 709 N N . ALA A 1 93 ? 16.760 -7.443 0.725 1.00 85.94 93 ALA A N 1
ATOM 710 C CA . ALA A 1 93 ? 17.181 -6.214 1.386 1.00 85.94 93 ALA A CA 1
ATOM 711 C C . ALA A 1 93 ? 16.745 -6.157 2.861 1.00 85.94 93 ALA A C 1
ATOM 713 O O . ALA A 1 93 ? 17.420 -5.530 3.675 1.00 85.94 93 ALA A O 1
ATOM 714 N N . ILE A 1 94 ? 15.622 -6.798 3.211 1.00 86.31 94 ILE A N 1
ATOM 715 C CA . ILE A 1 94 ? 15.032 -6.780 4.556 1.00 86.31 94 ILE A CA 1
ATOM 716 C C . ILE A 1 94 ? 14.854 -8.224 5.053 1.00 86.31 94 ILE A C 1
ATOM 718 O O . ILE A 1 94 ? 13.805 -8.839 4.827 1.00 86.31 94 ILE A O 1
ATOM 722 N N . PRO A 1 95 ? 15.851 -8.777 5.769 1.00 87.50 95 PRO A N 1
ATOM 723 C CA . PRO A 1 95 ? 15.731 -10.084 6.401 1.00 87.50 95 PRO A CA 1
ATOM 724 C C . PRO A 1 95 ? 14.553 -10.122 7.379 1.00 87.50 95 PRO A C 1
ATOM 726 O O . PRO A 1 95 ? 14.273 -9.144 8.071 1.00 87.50 95 PRO A O 1
ATOM 729 N N . ASN A 1 96 ? 13.877 -11.269 7.470 1.00 89.69 96 ASN A N 1
ATOM 730 C CA . ASN A 1 96 ? 12.723 -11.473 8.357 1.00 89.69 96 ASN A CA 1
ATOM 731 C C . ASN A 1 96 ? 11.561 -10.486 8.116 1.00 89.69 96 ASN A C 1
ATOM 733 O O . ASN A 1 96 ? 10.812 -10.169 9.039 1.00 89.69 96 ASN A O 1
ATOM 737 N N . CYS A 1 97 ? 11.368 -10.017 6.878 1.00 87.62 97 CYS A N 1
ATOM 738 C CA . CYS A 1 97 ? 10.316 -9.056 6.521 1.00 87.62 97 CYS A CA 1
ATOM 739 C C . CYS A 1 97 ? 8.891 -9.494 6.920 1.00 87.62 97 CYS A C 1
ATOM 741 O O . CYS A 1 97 ? 8.037 -8.641 7.152 1.00 87.62 97 CYS A O 1
ATOM 743 N N . GLY A 1 98 ? 8.632 -10.800 7.070 1.00 87.12 98 GLY A N 1
ATOM 744 C CA . GLY A 1 98 ? 7.355 -11.329 7.570 1.00 87.12 98 GLY A CA 1
ATOM 745 C C . GLY A 1 98 ? 7.006 -10.898 9.003 1.00 87.12 98 GLY A C 1
ATOM 746 O O . GLY A 1 98 ? 5.834 -10.861 9.370 1.00 87.12 98 GLY A O 1
ATOM 747 N N . GLU A 1 99 ? 7.995 -10.495 9.802 1.00 90.50 99 GLU A N 1
ATOM 748 C CA . GLU A 1 99 ? 7.786 -10.016 11.172 1.00 90.50 99 GLU A CA 1
ATOM 749 C C . GLU A 1 99 ? 7.269 -8.569 11.224 1.00 90.50 99 GLU A C 1
ATOM 751 O O . GLU A 1 99 ? 6.770 -8.129 12.263 1.00 90.50 99 GLU A O 1
ATOM 756 N N . ILE A 1 100 ? 7.325 -7.820 10.111 1.00 88.50 100 ILE A N 1
ATOM 757 C CA . ILE A 1 100 ? 6.966 -6.394 10.097 1.00 88.50 100 ILE A CA 1
ATOM 758 C C . ILE A 1 100 ? 5.521 -6.143 10.534 1.00 88.50 100 ILE A C 1
ATOM 760 O O . ILE A 1 100 ? 5.242 -5.167 11.229 1.00 88.50 100 ILE A O 1
ATOM 764 N N . ALA A 1 101 ? 4.612 -7.063 10.200 1.00 84.75 101 ALA A N 1
ATOM 765 C CA . ALA A 1 101 ? 3.214 -6.979 10.601 1.00 84.75 101 ALA A CA 1
ATOM 766 C C . ALA A 1 101 ? 3.063 -6.987 12.132 1.00 84.75 101 ALA A C 1
ATOM 768 O O . ALA A 1 101 ? 2.255 -6.234 12.675 1.00 84.75 101 ALA A O 1
ATOM 769 N N . LYS A 1 102 ? 3.881 -7.776 12.844 1.00 90.00 102 LYS A N 1
ATOM 770 C CA . LYS A 1 102 ? 3.853 -7.842 14.313 1.00 90.00 102 LYS A CA 1
ATOM 771 C C . LYS A 1 102 ? 4.323 -6.531 14.931 1.00 90.00 102 LYS A C 1
ATOM 773 O O . LYS A 1 102 ? 3.694 -6.039 15.867 1.00 90.00 102 LYS A O 1
ATOM 778 N N . PHE A 1 103 ? 5.394 -5.944 14.395 1.00 90.81 103 PHE A N 1
ATOM 779 C CA . PHE A 1 103 ? 5.870 -4.637 14.849 1.00 90.81 103 PHE A CA 1
ATOM 780 C C . PHE A 1 103 ? 4.825 -3.549 14.612 1.00 90.81 103 PHE A C 1
ATOM 782 O O . PHE A 1 103 ? 4.573 -2.753 15.510 1.00 90.81 103 PHE A O 1
ATOM 789 N N . TYR A 1 104 ? 4.157 -3.571 13.458 1.00 87.75 104 TYR A N 1
ATOM 790 C CA . TYR A 1 104 ? 3.111 -2.609 13.127 1.00 87.75 104 TYR A CA 1
ATOM 791 C C . TYR A 1 104 ? 1.908 -2.697 14.082 1.00 87.75 104 TYR A C 1
ATOM 793 O O . TYR A 1 104 ? 1.476 -1.684 14.629 1.00 87.75 104 TYR A O 1
ATOM 801 N N . ILE A 1 105 ? 1.422 -3.909 14.372 1.00 88.56 105 ILE A N 1
ATOM 802 C CA . ILE A 1 105 ? 0.344 -4.130 15.354 1.00 88.56 105 ILE A CA 1
ATOM 803 C C . ILE A 1 105 ? 0.772 -3.660 16.751 1.00 88.56 105 ILE A C 1
ATOM 805 O O . ILE A 1 105 ? 0.021 -2.962 17.432 1.00 88.56 105 ILE A O 1
ATOM 809 N N . ARG A 1 106 ? 2.003 -3.980 17.170 1.00 94.12 106 ARG A N 1
ATOM 810 C CA . ARG A 1 106 ? 2.547 -3.537 18.463 1.00 94.12 106 ARG A CA 1
ATOM 811 C C . ARG A 1 106 ? 2.642 -2.013 18.564 1.00 94.12 106 ARG A C 1
ATOM 813 O O . ARG A 1 106 ? 2.441 -1.460 19.647 1.00 94.12 106 ARG A O 1
ATOM 820 N N . SER A 1 107 ? 2.946 -1.325 17.465 1.00 92.19 107 SER A N 1
ATOM 821 C CA . SER A 1 107 ? 2.958 0.138 17.430 1.00 92.19 107 SER A CA 1
ATOM 822 C C . SER A 1 107 ? 1.575 0.729 17.697 1.00 92.19 107 SER A C 1
ATOM 824 O O . SER A 1 107 ? 1.498 1.721 18.418 1.00 92.19 107 SER A O 1
ATOM 826 N N . PHE A 1 108 ? 0.494 0.112 17.207 1.00 90.81 108 PHE A N 1
ATOM 827 C CA . PHE A 1 108 ? -0.865 0.559 17.531 1.00 90.81 108 PHE A CA 1
ATOM 828 C C . PHE A 1 108 ? -1.220 0.356 18.998 1.00 90.81 108 PHE A C 1
ATOM 830 O O . PHE A 1 108 ? -1.732 1.286 19.606 1.00 90.81 108 PHE A O 1
ATOM 837 N N . ASP A 1 109 ? -0.897 -0.797 19.587 1.00 93.81 109 ASP A N 1
ATOM 838 C CA . ASP A 1 109 ? -1.100 -1.033 21.026 1.00 93.81 109 ASP A CA 1
ATOM 839 C C . ASP A 1 109 ? -0.326 -0.010 21.876 1.00 93.81 109 ASP A C 1
ATOM 841 O O . ASP A 1 109 ? -0.851 0.583 22.817 1.00 93.81 109 ASP A O 1
ATOM 845 N N . THR A 1 110 ? 0.921 0.272 21.491 1.00 96.19 110 T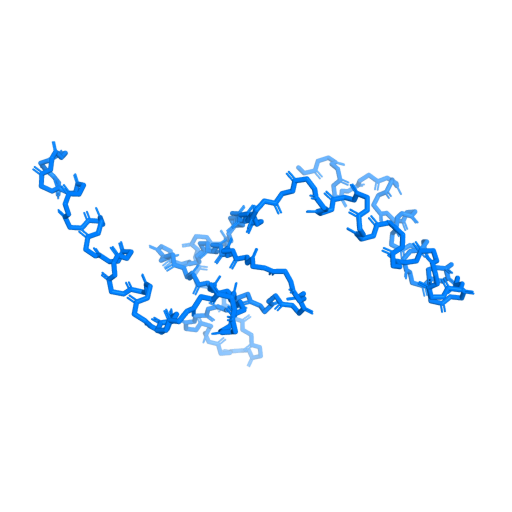HR A N 1
ATOM 846 C CA . THR A 1 110 ? 1.745 1.292 22.159 1.00 96.19 110 THR A CA 1
ATOM 847 C C . THR A 1 110 ? 1.131 2.688 22.027 1.00 96.19 110 THR A C 1
ATOM 849 O O . THR A 1 110 ? 1.174 3.472 22.974 1.00 96.19 110 THR A O 1
ATOM 852 N N . LEU A 1 111 ? 0.581 3.014 20.856 1.00 94.81 111 LEU A N 1
ATOM 853 C CA . LEU A 1 111 ? -0.055 4.301 20.594 1.00 94.81 111 LEU A CA 1
ATOM 854 C C . LEU A 1 111 ? -1.376 4.447 21.360 1.00 94.81 111 LEU A C 1
ATOM 856 O O . LEU A 1 111 ? -1.587 5.482 21.978 1.00 94.81 111 LEU A O 1
ATOM 860 N N . SER A 1 112 ? -2.213 3.410 21.374 1.00 94.69 112 SER A N 1
ATOM 861 C CA . SER A 1 112 ? -3.474 3.343 22.127 1.00 94.69 112 SER A CA 1
ATOM 862 C C . SER A 1 112 ? -3.237 3.610 23.614 1.00 94.69 112 SER A C 1
ATOM 864 O O . SER A 1 112 ? -3.812 4.540 24.171 1.00 94.69 112 SER A O 1
ATOM 866 N N . LYS A 1 113 ? -2.255 2.930 24.223 1.00 95.38 113 LYS A N 1
ATOM 867 C CA . LYS A 1 113 ? -1.858 3.166 25.623 1.00 95.38 113 LYS A CA 1
ATOM 868 C C . LYS A 1 113 ? -1.436 4.605 25.910 1.00 95.38 113 LYS A C 1
ATOM 870 O O . LYS A 1 113 ? -1.686 5.101 26.999 1.00 95.38 113 LYS A O 1
ATOM 875 N N . ARG A 1 114 ? -0.767 5.268 24.960 1.00 95.00 114 ARG A N 1
ATOM 876 C CA . ARG A 1 114 ? -0.342 6.673 25.104 1.00 95.00 114 ARG A CA 1
ATOM 877 C C . ARG A 1 114 ? -1.482 7.667 24.919 1.00 95.00 114 ARG A C 1
ATOM 879 O O . ARG A 1 114 ? -1.395 8.768 25.444 1.00 95.00 114 ARG A O 1
ATOM 886 N N . LEU A 1 115 ? -2.474 7.306 24.113 1.00 94.50 115 LEU A N 1
ATOM 887 C CA . LEU A 1 115 ? -3.635 8.137 23.810 1.00 94.50 115 LEU A CA 1
ATOM 888 C C . LEU A 1 115 ? -4.825 7.850 24.737 1.00 94.50 115 LEU A C 1
ATOM 890 O O . LEU A 1 115 ? -5.838 8.528 24.611 1.00 94.50 115 LEU A O 1
ATOM 894 N N . GLU A 1 116 ? -4.695 6.878 25.645 1.00 90.50 116 GLU A N 1
ATOM 895 C CA . GLU A 1 116 ? -5.734 6.455 26.594 1.00 90.50 116 GLU A CA 1
ATOM 896 C C . GLU A 1 116 ? -7.046 6.018 25.908 1.00 90.50 116 GLU A C 1
ATOM 898 O O . GLU A 1 116 ? -8.138 6.234 26.431 1.00 90.50 116 GLU A O 1
ATOM 903 N N . VAL A 1 117 ? -6.930 5.389 24.730 1.00 68.44 117 VAL A N 1
ATOM 904 C CA . VAL A 1 117 ? -8.047 4.855 23.918 1.00 68.44 117 VAL A CA 1
ATOM 905 C C . VAL A 1 117 ? -7.904 3.376 23.635 1.00 68.44 117 VAL A C 1
ATOM 907 O O . VAL A 1 117 ? -6.748 2.918 23.493 1.00 68.44 117 VAL A O 1
#

Radius of gyration: 18.55 Å; Cα contacts (8 Å, |Δi|>4): 113; chains: 1; bounding box: 42×29×54 Å

Foldseek 3Di:
DCVCPDVVVVVVVCCVVPVVVVDDVVVVVVVCCVVPVVPQEAEEAEEDDLAWDDDPNHTDPDDDDDDPDPHFYWYWYDDNNDIDIDTDDDCVVPPPVVCVVVVVVVVVVVVCVVVVD

InterPro domains:
  IPR009721 O-acyltransferase WSD1, C-terminal [PF06974] (8-111)

Sequence (117 aa):
VALKSGPCAHIQMFLQNYVAPRLPVFFWQKSVRDVFARHSLVMTNVIGPDRACKFAGKEVVGVQILGLSSISSAAFLSYNGKVYANIVLDSNAIPNCGEIAKFYIRSFDTLSKRLEV

Organism: NCBI:txid49252

Mean predicted aligned error: 7.46 Å

Nearest PDB structures (foldseek):
  7ohw-assembly1_A  TM=4.199E-01  e=7.430E+00  Saccharomyces cerevisiae S288C

Solvent-accessible surface area (backbone atoms only — not comparable to full-atom values): 7191 Å² total; per-residue (Å²): 110,70,68,76,77,33,70,65,40,57,51,50,50,48,41,58,68,64,50,51,79,72,50,62,67,68,58,56,54,46,52,52,42,71,69,43,73,86,50,90,60,47,78,45,80,44,86,49,55,72,55,80,50,68,56,98,89,37,75,55,92,75,73,80,75,83,80,91,61,100,56,38,30,40,39,37,36,37,44,50,85,39,80,35,76,38,75,49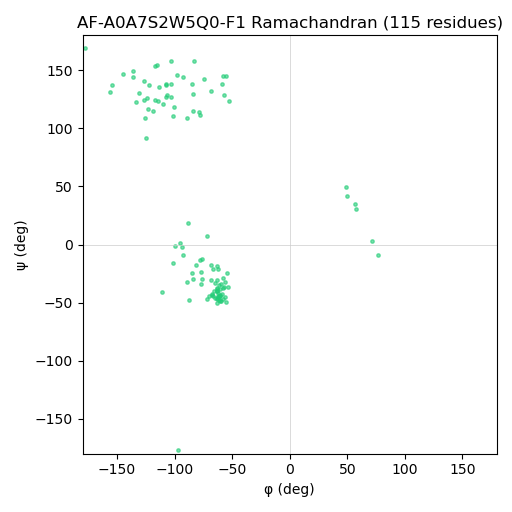,70,56,58,89,84,34,76,72,56,83,52,50,63,58,56,54,55,49,49,50,57,55,46,25,69,74,68,75,98

pLDDT: mean 86.75, std 8.92, range [48.19, 96.19]

Secondary structure (DSSP, 8-state):
-HHHHSHHHHHHHHIIIIIGGGS-HHHHHHHHHHHHTT-S-EEEEEE--SS--EETTEE----------SS-EEEEEEETTEEEEEEE--TTTSTTGGGHHHHHHHHHHHHHHHHT-